Protein AF-A0A7J8BYP5-F1 (afdb_monomer)

Organism: Molossus molossus (NCBI:txid27622)

Sequence (132 aa):
MRIQDLKVSLKPLHSVNNPILRKRKLLGTKPKDGVYIHDRENGAEDSNVALEKLRDVIAQCILPQAGENEDEKLNEVMQEAWKYNRECKLLRDTLQSFSWNGRGFTDKVDRLKLAEIVKQVIEEQTMSHESQ

Mean predicted aligned error: 15.08 Å

pLDDT: mean 78.34, std 16.08, range [41.06, 95.0]

Nearest PDB structures (foldseek):
  4jeu-assembly1_B  TM=3.972E-01  e=2.583E+00  Rattus norvegicus

Solvent-accessible surface area (backbone atoms only — not comparable to full-atom values): 8136 Å² total; per-residue (Å²): 136,86,82,77,87,76,86,79,82,79,77,61,76,90,79,55,95,45,70,66,61,52,51,52,61,72,65,58,72,71,84,64,83,75,85,69,86,72,81,87,47,98,74,57,44,64,58,50,50,28,50,48,31,43,49,49,38,32,42,48,43,77,58,58,70,91,69,79,62,62,65,59,54,46,23,52,39,44,38,55,20,46,70,62,42,68,82,42,60,68,55,52,58,51,37,55,77,50,45,46,73,82,62,40,59,80,51,92,72,61,41,66,62,49,31,54,52,48,49,51,46,49,51,55,54,52,55,60,64,73,75,111

Secondary structure (DSSP, 8-state):
-PPP-----PPPGGG---HHHHHHHHTT----S--------TTTHHHHHHHHHHHHHHHHHHS--SSS-HHHHHHHHHHHHHHH-TT-HHHHHHHHHTTB-SSSBSS---HHHHHHHHHHHHHHHHHHHHT-

Radius of gyration: 25.12 Å; Cα contacts (8 Å, |Δi|>4): 79; chains: 1; bounding box: 41×66×64 Å

Structure (mmCIF, N/CA/C/O backbone):
data_AF-A0A7J8BYP5-F1
#
_entry.id   AF-A0A7J8BYP5-F1
#
loop_
_atom_site.group_PDB
_atom_site.id
_atom_site.type_symbol
_atom_site.label_atom_id
_atom_site.label_alt_id
_atom_site.label_comp_id
_atom_site.label_asym_id
_atom_site.label_entity_id
_atom_site.label_seq_id
_atom_site.pdbx_PDB_ins_code
_atom_site.Cartn_x
_atom_site.Cartn_y
_atom_site.Cartn_z
_atom_site.occupancy
_atom_site.B_iso_or_equiv
_atom_site.auth_seq_id
_atom_site.auth_comp_id
_atom_site.auth_asym_id
_atom_site.auth_atom_id
_atom_site.pdbx_PDB_model_num
ATOM 1 N N . MET A 1 1 ? 23.357 31.359 -48.994 1.00 47.69 1 MET A N 1
ATOM 2 C CA . MET A 1 1 ? 22.793 32.640 -48.512 1.00 47.69 1 MET A CA 1
ATOM 3 C C . MET A 1 1 ? 23.414 32.927 -47.147 1.00 47.69 1 MET A C 1
ATOM 5 O O . MET A 1 1 ? 23.279 32.088 -46.270 1.00 47.69 1 MET A O 1
ATOM 9 N N . ARG A 1 2 ? 24.202 34.002 -46.996 1.00 66.38 2 ARG A N 1
ATOM 10 C CA . ARG A 1 2 ? 24.908 34.339 -45.742 1.00 66.38 2 ARG A CA 1
ATOM 11 C C . ARG A 1 2 ? 24.008 35.278 -44.927 1.00 66.38 2 ARG A C 1
ATOM 13 O O . ARG A 1 2 ? 23.669 36.348 -45.423 1.00 66.38 2 ARG A O 1
ATOM 20 N N . ILE A 1 3 ? 23.572 34.850 -43.743 1.00 69.38 3 ILE A N 1
ATOM 21 C CA . ILE A 1 3 ? 22.713 35.642 -42.847 1.00 69.38 3 ILE A CA 1
ATOM 22 C C . ILE A 1 3 ? 23.587 36.738 -42.222 1.00 69.38 3 ILE A C 1
ATOM 24 O O . ILE A 1 3 ? 24.662 36.435 -41.715 1.00 69.38 3 ILE A O 1
ATOM 28 N N . GLN A 1 4 ? 23.174 38.005 -42.325 1.00 68.44 4 GLN A N 1
ATOM 29 C CA . GLN A 1 4 ? 23.874 39.118 -41.676 1.00 68.44 4 GLN A CA 1
ATOM 30 C C . GLN A 1 4 ? 23.557 39.115 -40.177 1.00 68.44 4 GLN A C 1
ATOM 32 O O . GLN A 1 4 ? 22.389 39.004 -39.802 1.00 68.44 4 GLN A O 1
ATOM 37 N N . ASP A 1 5 ? 24.582 39.266 -39.336 1.00 67.75 5 ASP A N 1
ATOM 38 C CA . ASP A 1 5 ? 24.432 39.412 -37.888 1.00 67.75 5 ASP A CA 1
ATOM 39 C C . ASP A 1 5 ? 23.656 40.692 -37.556 1.00 67.75 5 ASP A C 1
ATOM 41 O O . ASP A 1 5 ? 24.186 41.807 -37.554 1.00 67.75 5 ASP A O 1
ATOM 45 N N . LEU A 1 6 ? 22.363 40.530 -37.278 1.00 71.94 6 LEU A N 1
ATOM 46 C CA . LEU A 1 6 ? 21.517 41.607 -36.793 1.00 71.94 6 LEU A CA 1
ATOM 47 C C . LEU A 1 6 ? 21.956 41.950 -35.364 1.00 71.94 6 LEU A C 1
ATOM 49 O O . LEU A 1 6 ? 21.721 41.189 -34.426 1.00 71.94 6 LEU A O 1
ATOM 53 N N . LYS A 1 7 ? 22.599 43.107 -35.185 1.00 69.50 7 LYS A N 1
ATOM 54 C CA . LYS A 1 7 ? 23.038 43.587 -33.868 1.00 69.50 7 LYS A CA 1
ATOM 55 C C . LYS A 1 7 ? 21.829 44.030 -33.038 1.00 69.50 7 LYS A C 1
ATOM 57 O O . LYS A 1 7 ? 21.454 45.201 -33.028 1.00 69.50 7 LYS A O 1
ATOM 62 N N . VAL A 1 8 ? 21.209 43.084 -32.337 1.00 69.00 8 VAL A N 1
ATOM 63 C CA . VAL A 1 8 ? 20.106 43.351 -31.408 1.00 69.00 8 VAL A CA 1
ATOM 64 C C . VAL A 1 8 ? 20.681 43.870 -30.089 1.00 69.00 8 VAL A C 1
ATOM 66 O O . VAL A 1 8 ? 21.390 43.158 -29.384 1.00 69.00 8 VAL A O 1
ATOM 69 N N . SER A 1 9 ? 20.373 45.120 -29.739 1.00 69.38 9 SER A N 1
ATOM 70 C CA . SER A 1 9 ? 20.658 45.673 -28.411 1.00 69.38 9 SER A CA 1
ATOM 71 C C . SER A 1 9 ? 19.380 45.641 -27.577 1.00 69.38 9 SER A C 1
ATOM 73 O O . SER A 1 9 ? 18.429 46.377 -27.845 1.00 69.38 9 SER A O 1
ATOM 75 N N . LEU A 1 10 ? 19.331 44.742 -26.592 1.00 70.62 10 LEU A N 1
ATOM 76 C CA . LEU A 1 10 ? 18.203 44.632 -25.671 1.00 70.62 10 LEU A CA 1
ATOM 77 C C . LEU A 1 10 ? 18.332 45.673 -24.558 1.00 70.62 10 LEU A C 1
ATOM 79 O O . LEU A 1 10 ? 19.395 45.839 -23.960 1.00 70.62 10 LEU A O 1
ATOM 83 N N . LYS A 1 11 ? 17.229 46.365 -24.257 1.00 71.19 11 LYS A N 1
ATOM 84 C CA . LYS A 1 11 ? 17.186 47.318 -23.145 1.00 71.19 11 LYS A CA 1
ATOM 85 C C . LYS A 1 11 ? 17.269 46.575 -21.803 1.00 71.19 11 LYS A C 1
ATOM 87 O O . LYS A 1 11 ? 16.661 45.511 -21.665 1.00 71.19 11 LYS A O 1
ATOM 92 N N . PRO A 1 12 ? 17.947 47.139 -20.790 1.00 68.69 12 PRO A N 1
ATOM 93 C CA . PRO A 1 12 ? 18.006 46.544 -19.461 1.00 68.69 12 PRO A CA 1
ATOM 94 C C . PRO A 1 12 ? 16.614 46.391 -18.835 1.00 68.69 12 PRO A C 1
ATOM 96 O O . PRO A 1 12 ? 15.814 47.328 -18.857 1.00 68.69 12 PRO A O 1
ATOM 99 N N . LEU A 1 13 ? 16.358 45.247 -18.196 1.00 62.28 13 LEU A N 1
ATOM 100 C CA . LEU A 1 13 ? 15.081 44.884 -17.556 1.00 62.28 13 LEU A CA 1
ATOM 101 C C . LEU A 1 13 ? 14.493 45.966 -16.630 1.00 62.28 13 LEU A C 1
ATOM 103 O O . LEU A 1 13 ? 13.276 46.100 -16.545 1.00 62.28 13 LEU A O 1
ATOM 107 N N . HIS A 1 14 ? 15.337 46.760 -15.965 1.00 63.81 14 HIS A N 1
ATOM 108 C CA . HIS A 1 14 ? 14.908 47.811 -15.033 1.00 63.81 14 HIS A CA 1
ATOM 109 C C . HIS A 1 14 ? 14.298 49.047 -15.717 1.00 63.81 14 HIS A C 1
ATOM 111 O O . HIS A 1 14 ? 13.631 49.839 -15.060 1.00 63.81 14 HIS A O 1
ATOM 117 N N . SER A 1 15 ? 14.533 49.216 -17.021 1.00 62.81 15 SER A N 1
ATOM 118 C CA . SER A 1 15 ? 14.062 50.358 -17.819 1.00 62.81 15 SER A CA 1
ATOM 119 C C . SER A 1 15 ? 12.770 50.065 -18.595 1.00 62.81 15 SER A C 1
ATOM 121 O O . SER A 1 15 ? 12.215 50.948 -19.248 1.00 62.81 15 SER A O 1
ATOM 123 N N . VAL A 1 16 ? 12.268 48.828 -18.525 1.00 65.38 16 VAL A N 1
ATOM 124 C CA . VAL A 1 16 ? 11.099 48.374 -19.283 1.00 65.38 16 VAL A CA 1
ATOM 125 C C . VAL A 1 16 ? 9.856 48.437 -18.390 1.00 65.38 16 VAL A C 1
ATOM 127 O O . VAL A 1 16 ? 9.743 47.705 -17.408 1.00 65.38 16 VAL A O 1
ATOM 130 N N . ASN A 1 17 ? 8.893 49.300 -18.727 1.00 68.94 17 ASN A N 1
ATOM 131 C CA . ASN A 1 17 ? 7.626 49.434 -17.996 1.00 68.94 17 ASN A CA 1
ATOM 132 C C . ASN A 1 17 ? 6.643 48.316 -18.386 1.00 68.94 17 ASN A C 1
ATOM 134 O O . ASN A 1 17 ? 5.625 48.554 -19.033 1.00 68.94 17 ASN A O 1
ATOM 138 N N . ASN A 1 18 ? 6.979 47.074 -18.033 1.00 78.62 18 ASN A N 1
ATOM 139 C CA . ASN A 1 18 ? 6.122 45.922 -18.289 1.00 78.62 18 ASN A CA 1
ATOM 140 C C . ASN A 1 18 ? 5.198 45.663 -17.076 1.00 78.62 18 ASN A C 1
ATOM 142 O O . ASN A 1 18 ? 5.696 45.392 -15.976 1.00 78.62 18 ASN A O 1
ATOM 146 N N . PRO A 1 19 ? 3.862 45.698 -17.244 1.00 77.50 19 PRO A N 1
ATOM 147 C CA . PRO A 1 19 ? 2.916 45.487 -16.147 1.00 77.50 19 PRO A CA 1
ATOM 148 C C . PRO A 1 19 ? 3.040 44.101 -15.490 1.00 77.50 19 PRO A C 1
ATOM 150 O O . PRO A 1 19 ? 2.789 43.977 -14.290 1.00 77.50 19 PRO A O 1
ATOM 153 N N . ILE A 1 20 ? 3.494 43.077 -16.224 1.00 77.56 20 ILE A N 1
ATOM 154 C CA . ILE A 1 20 ? 3.738 41.724 -15.696 1.00 77.56 20 ILE A CA 1
ATOM 155 C C . ILE A 1 20 ? 4.922 41.736 -14.723 1.00 77.56 20 ILE A C 1
ATOM 157 O O . ILE A 1 20 ? 4.820 41.209 -13.614 1.00 77.56 20 ILE A O 1
ATOM 161 N N . LEU A 1 21 ? 6.033 42.377 -15.103 1.00 71.38 21 LEU A N 1
ATOM 162 C CA . LEU A 1 21 ? 7.219 42.489 -14.245 1.00 71.38 21 LEU A CA 1
ATOM 163 C C . LEU A 1 21 ? 6.918 43.308 -12.985 1.00 71.38 21 LEU A C 1
ATOM 165 O O . LEU A 1 21 ? 7.355 42.944 -11.893 1.00 71.38 21 LEU A O 1
ATOM 169 N N . ARG A 1 22 ? 6.107 44.367 -13.111 1.00 72.38 22 ARG A N 1
ATOM 170 C CA . ARG A 1 22 ? 5.639 45.159 -11.962 1.00 72.38 22 ARG A CA 1
ATOM 171 C C . ARG A 1 22 ? 4.798 44.325 -10.997 1.00 72.38 22 ARG A C 1
ATOM 173 O O . ARG A 1 22 ? 5.063 44.366 -9.798 1.00 72.38 22 ARG A O 1
ATOM 180 N N . LYS A 1 23 ? 3.840 43.537 -11.501 1.00 74.69 23 LYS A N 1
ATOM 181 C CA . LYS A 1 23 ? 3.043 42.630 -10.660 1.00 74.69 23 LYS A CA 1
ATOM 182 C C . LYS A 1 23 ? 3.913 41.577 -9.971 1.00 74.69 23 LYS A C 1
ATOM 184 O O . LYS A 1 23 ? 3.769 41.397 -8.770 1.00 74.69 23 LYS A O 1
ATOM 189 N N . ARG A 1 24 ? 4.862 40.943 -10.673 1.00 72.31 24 ARG A N 1
ATOM 190 C CA . ARG A 1 24 ? 5.781 39.959 -10.056 1.00 72.31 24 ARG A CA 1
ATOM 191 C C . ARG A 1 24 ? 6.668 40.573 -8.970 1.00 72.31 24 ARG A C 1
ATOM 193 O O . ARG A 1 24 ? 6.889 39.931 -7.952 1.00 72.31 24 ARG A O 1
ATOM 200 N N . LYS A 1 25 ? 7.133 41.816 -9.148 1.00 70.75 25 LYS A N 1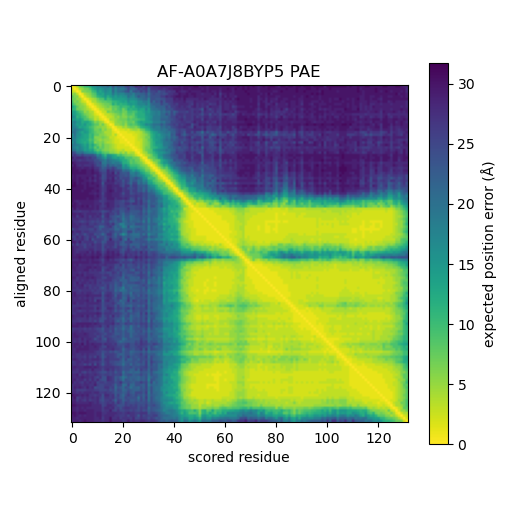
ATOM 201 C CA . LYS A 1 25 ? 7.912 42.529 -8.121 1.00 70.75 25 LYS A CA 1
ATOM 202 C C . LYS A 1 25 ? 7.068 42.870 -6.885 1.00 70.75 25 LYS A C 1
ATOM 204 O O . LYS A 1 25 ? 7.569 42.753 -5.774 1.00 70.75 25 LYS A O 1
ATOM 209 N N .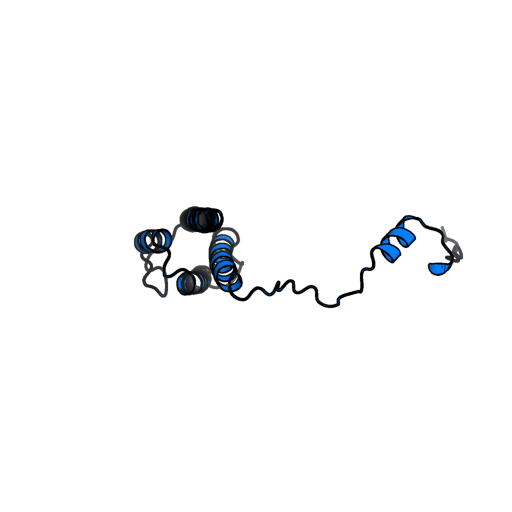 LEU A 1 26 ? 5.801 43.255 -7.073 1.00 66.12 26 LEU A N 1
ATOM 210 C CA . LEU A 1 26 ? 4.854 43.504 -5.975 1.00 66.12 26 LEU A CA 1
ATOM 211 C C . LEU A 1 26 ? 4.463 42.222 -5.233 1.00 66.12 26 LEU A C 1
ATOM 213 O O . LEU A 1 26 ? 4.318 42.247 -4.018 1.00 66.12 26 LEU A O 1
ATOM 217 N N . LEU A 1 27 ? 4.338 41.106 -5.954 1.00 69.00 27 LEU A N 1
ATOM 218 C CA . LEU A 1 27 ? 4.038 39.791 -5.379 1.00 69.00 27 LEU A CA 1
ATOM 219 C C . LEU A 1 27 ? 5.238 39.151 -4.663 1.00 69.00 27 LEU A C 1
ATOM 221 O O . LEU A 1 27 ? 5.106 38.047 -4.150 1.00 69.00 27 LEU A O 1
ATOM 225 N N . GLY A 1 28 ? 6.386 39.839 -4.605 1.00 54.97 28 GLY A N 1
ATOM 226 C CA . GLY A 1 28 ? 7.432 39.581 -3.621 1.00 54.97 28 GLY A CA 1
ATOM 227 C C . GLY A 1 28 ? 7.860 38.121 -3.511 1.00 54.97 28 GLY A C 1
ATOM 228 O O . GLY A 1 28 ? 7.935 37.598 -2.403 1.00 54.97 28 GLY A O 1
ATOM 229 N N . THR A 1 29 ? 8.168 37.445 -4.620 1.00 57.94 29 THR A N 1
ATOM 230 C CA . THR A 1 29 ? 8.818 36.135 -4.517 1.00 57.94 29 THR A CA 1
ATOM 231 C C . THR A 1 29 ? 10.265 36.370 -4.101 1.00 57.94 29 THR A C 1
ATOM 233 O O . THR A 1 29 ? 11.147 36.537 -4.948 1.00 57.94 29 THR A O 1
ATOM 236 N N . LYS A 1 30 ? 10.529 36.415 -2.789 1.00 56.28 30 LYS A N 1
ATOM 237 C CA . LYS A 1 30 ? 11.862 36.059 -2.297 1.00 56.28 30 LYS A CA 1
ATOM 238 C C . LYS A 1 30 ? 12.189 34.705 -2.939 1.00 56.28 30 LYS A C 1
ATOM 240 O O . LYS A 1 30 ? 11.361 33.801 -2.806 1.00 56.28 30 LYS A O 1
ATOM 245 N N . PRO A 1 31 ? 13.311 34.550 -3.658 1.00 51.12 31 PRO A N 1
ATOM 246 C CA . PRO A 1 31 ? 13.751 33.228 -4.059 1.00 51.12 31 PRO A CA 1
ATOM 247 C C . PRO A 1 31 ? 14.077 32.484 -2.763 1.00 51.12 31 PRO A C 1
ATOM 249 O O . PRO A 1 31 ? 15.113 32.706 -2.144 1.00 51.12 31 PRO A O 1
ATOM 252 N N . LYS A 1 32 ? 13.128 31.680 -2.281 1.00 48.94 32 LYS A N 1
ATOM 253 C CA . LYS A 1 32 ? 13.438 30.599 -1.359 1.00 48.94 32 LYS A CA 1
ATOM 254 C C . LYS A 1 32 ? 14.027 29.503 -2.236 1.00 48.94 32 LYS A C 1
ATOM 256 O O . LYS A 1 32 ? 13.294 28.711 -2.820 1.00 48.94 32 LYS A O 1
ATOM 261 N N . ASP A 1 33 ? 15.344 29.549 -2.401 1.00 47.75 33 ASP A N 1
ATOM 262 C CA . ASP A 1 33 ? 16.128 28.352 -2.684 1.00 47.75 33 ASP A CA 1
ATOM 263 C C . ASP A 1 33 ? 15.681 27.276 -1.683 1.00 47.75 33 ASP A C 1
ATOM 265 O O . ASP A 1 33 ? 15.702 27.507 -0.473 1.00 47.75 33 ASP A O 1
ATOM 269 N N . GLY A 1 34 ? 15.177 26.154 -2.196 1.00 49.97 34 GLY A N 1
ATOM 270 C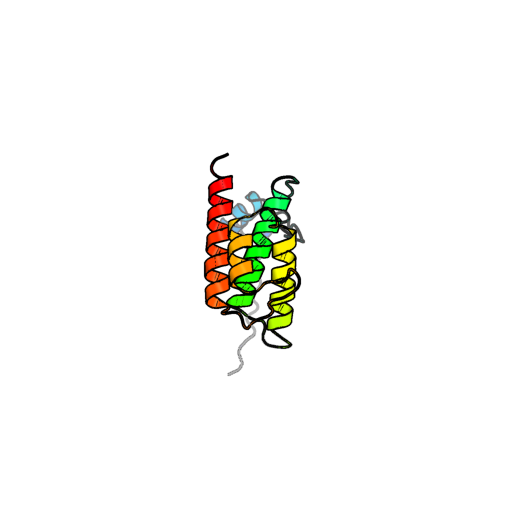 CA . GLY A 1 34 ? 14.628 25.065 -1.389 1.00 49.97 34 GLY A CA 1
ATOM 271 C C . GLY A 1 34 ? 13.149 25.230 -1.040 1.00 49.97 34 GLY A C 1
ATOM 272 O O . GLY A 1 34 ? 12.788 25.477 0.108 1.00 49.97 34 GLY A O 1
ATOM 273 N N . VAL A 1 35 ? 12.262 25.000 -2.009 1.00 46.19 35 VAL A N 1
ATOM 274 C CA . VAL A 1 35 ? 10.881 24.599 -1.701 1.00 46.19 35 VAL A CA 1
ATOM 275 C C . VAL A 1 35 ? 10.901 23.097 -1.402 1.00 46.19 35 VAL A C 1
ATOM 277 O O . VAL A 1 35 ? 10.492 22.274 -2.211 1.00 46.19 35 VAL A O 1
ATOM 280 N N . TYR A 1 36 ? 11.447 22.749 -0.237 1.00 48.00 36 TYR A N 1
ATOM 281 C CA . TYR A 1 36 ? 10.988 21.583 0.505 1.00 48.00 36 TYR A CA 1
ATOM 282 C C . TYR A 1 36 ? 9.741 22.084 1.235 1.00 48.00 36 TYR A C 1
ATOM 284 O O . TYR A 1 36 ? 9.852 22.874 2.175 1.00 48.00 36 TYR A O 1
ATOM 292 N N . ILE A 1 37 ? 8.547 21.737 0.752 1.00 49.91 37 ILE A N 1
ATOM 293 C CA . ILE A 1 37 ? 7.328 21.972 1.534 1.00 49.91 37 ILE A CA 1
ATOM 294 C C . ILE A 1 37 ? 7.286 20.864 2.586 1.00 49.91 37 ILE A C 1
ATOM 296 O O . ILE A 1 37 ? 6.624 19.854 2.400 1.00 49.91 37 ILE A O 1
ATOM 300 N N . HIS A 1 38 ? 8.056 21.030 3.659 1.00 49.19 38 HIS A N 1
ATOM 301 C CA . HIS A 1 38 ? 7.676 20.468 4.949 1.00 49.19 38 HIS A CA 1
ATOM 302 C C . HIS A 1 38 ? 6.905 21.575 5.658 1.00 49.19 38 HIS A C 1
ATOM 304 O O . HIS A 1 38 ? 7.501 22.488 6.237 1.00 49.19 38 HIS A O 1
ATOM 310 N N . ASP A 1 39 ? 5.581 21.549 5.516 1.00 41.06 39 ASP A N 1
ATOM 311 C CA . ASP A 1 39 ? 4.728 22.292 6.432 1.00 41.06 39 ASP A CA 1
ATOM 312 C C . ASP A 1 39 ? 4.820 21.610 7.798 1.00 41.06 39 ASP A C 1
ATOM 314 O O . ASP A 1 39 ? 4.698 20.393 7.918 1.00 41.06 39 ASP A O 1
ATOM 318 N N . ARG A 1 40 ? 5.151 22.417 8.802 1.00 57.09 40 ARG A N 1
ATOM 319 C CA . ARG A 1 40 ? 5.485 22.009 10.162 1.00 57.09 40 ARG A CA 1
ATOM 320 C C . ARG A 1 40 ? 4.225 22.128 11.007 1.00 57.09 40 ARG A C 1
ATOM 322 O O . ARG A 1 40 ? 3.885 23.240 11.409 1.00 57.09 40 ARG A O 1
ATOM 329 N N . GLU A 1 41 ? 3.581 21.008 11.321 1.00 45.72 41 GLU A N 1
ATOM 330 C CA . GLU A 1 41 ? 2.529 20.946 12.341 1.00 45.72 41 GLU A CA 1
ATOM 331 C C . GLU A 1 41 ? 2.550 19.581 13.058 1.00 45.72 41 GLU A C 1
ATOM 333 O O . GLU A 1 41 ? 1.896 18.619 12.666 1.00 45.72 41 GLU A O 1
ATOM 338 N N . ASN A 1 42 ? 3.329 19.518 14.140 1.00 45.06 42 ASN A N 1
ATOM 339 C CA . ASN A 1 42 ? 3.818 18.325 14.859 1.00 45.06 42 ASN A CA 1
ATOM 340 C C . ASN A 1 42 ? 2.746 17.510 15.629 1.00 45.06 42 ASN A C 1
ATOM 342 O O . ASN A 1 42 ? 3.044 16.873 16.635 1.00 45.06 42 ASN A O 1
ATOM 346 N N . GLY A 1 43 ? 1.489 17.567 15.184 1.00 44.72 43 GLY A N 1
ATOM 347 C CA . GLY A 1 43 ? 0.377 16.713 15.622 1.00 44.72 43 GLY A CA 1
ATOM 348 C C . GLY A 1 43 ? -0.481 16.206 14.453 1.00 44.72 43 GLY A C 1
ATOM 349 O O . GLY A 1 43 ? -1.017 15.106 14.521 1.00 44.72 43 GLY A O 1
ATOM 350 N N . ALA A 1 44 ? -0.543 16.962 13.350 1.00 53.91 44 ALA A N 1
ATOM 351 C CA . ALA A 1 44 ? -1.067 16.505 12.063 1.00 53.91 44 ALA A CA 1
ATOM 352 C C . ALA A 1 44 ? 0.009 15.796 11.215 1.00 53.91 44 ALA A C 1
ATOM 354 O O . ALA A 1 44 ? -0.338 15.033 10.316 1.00 53.91 44 ALA A O 1
ATOM 355 N N . GLU A 1 45 ? 1.299 16.020 11.506 1.00 57.12 45 GLU A N 1
ATOM 356 C CA . GLU A 1 45 ? 2.438 15.400 10.811 1.00 57.12 45 GLU A CA 1
ATOM 357 C C . GLU A 1 45 ? 2.382 13.866 10.858 1.00 57.12 45 GLU A C 1
ATOM 359 O O . GLU A 1 45 ? 2.556 13.241 9.819 1.00 57.12 45 GLU A O 1
ATOM 364 N N . ASP A 1 46 ? 2.041 13.240 11.989 1.00 61.25 46 ASP A N 1
ATOM 365 C CA . ASP A 1 46 ? 1.999 11.770 12.082 1.00 61.25 46 ASP A CA 1
ATOM 366 C C . ASP A 1 46 ? 0.854 11.151 11.263 1.00 61.25 46 ASP A C 1
ATOM 368 O O . ASP A 1 46 ? 1.042 10.125 10.609 1.00 61.25 46 ASP A O 1
ATOM 372 N N . SER A 1 47 ? -0.318 11.797 11.247 1.00 71.06 47 SER A N 1
ATOM 373 C CA . SER A 1 47 ? -1.461 11.398 10.410 1.00 71.06 47 SER A CA 1
ATOM 374 C C . SER A 1 47 ? -1.151 11.609 8.925 1.00 71.06 47 SER A C 1
ATOM 376 O O . SER A 1 47 ? -1.411 10.746 8.085 1.00 71.06 47 SER A O 1
ATOM 378 N N . ASN A 1 48 ? -0.504 12.729 8.594 1.00 80.50 48 ASN A N 1
ATOM 379 C CA . ASN A 1 48 ? -0.064 13.027 7.237 1.00 80.50 48 ASN A CA 1
ATOM 380 C C . ASN A 1 48 ? 0.965 12.000 6.741 1.00 80.50 48 ASN A C 1
ATOM 382 O O . ASN A 1 48 ? 0.801 11.461 5.649 1.00 80.50 48 ASN A O 1
ATOM 386 N N . VAL A 1 49 ? 1.945 11.651 7.580 1.00 88.88 49 VAL A N 1
ATOM 387 C CA . VAL A 1 49 ? 2.942 10.610 7.300 1.00 88.88 49 VAL A CA 1
ATOM 388 C C . VAL A 1 49 ? 2.270 9.242 7.173 1.00 88.88 49 VAL A C 1
ATOM 390 O O . VAL A 1 49 ? 2.572 8.505 6.238 1.00 88.88 49 VAL A O 1
ATOM 393 N N . ALA A 1 50 ? 1.317 8.894 8.043 1.00 89.88 50 ALA A N 1
ATOM 394 C CA . ALA A 1 50 ? 0.581 7.632 7.950 1.00 89.88 50 ALA A CA 1
ATOM 395 C C . ALA A 1 50 ? -0.171 7.492 6.614 1.00 89.88 50 ALA A C 1
ATOM 397 O O . ALA A 1 50 ? -0.104 6.432 5.980 1.00 89.88 50 ALA A O 1
ATOM 398 N N . LEU A 1 51 ? -0.828 8.565 6.163 1.00 91.44 51 LEU A N 1
ATOM 399 C CA . LEU A 1 51 ? -1.501 8.627 4.865 1.00 91.44 51 LEU A CA 1
ATOM 400 C C . LEU A 1 51 ? -0.510 8.609 3.697 1.00 91.44 51 LEU A C 1
ATOM 402 O O . LEU A 1 51 ? -0.765 7.934 2.700 1.00 91.44 51 LEU A O 1
ATOM 406 N N . GLU A 1 52 ? 0.614 9.319 3.805 1.00 92.12 52 GLU A N 1
ATOM 407 C CA . GLU A 1 52 ? 1.682 9.313 2.800 1.00 92.12 52 GLU A CA 1
ATOM 408 C C . GLU A 1 52 ? 2.205 7.89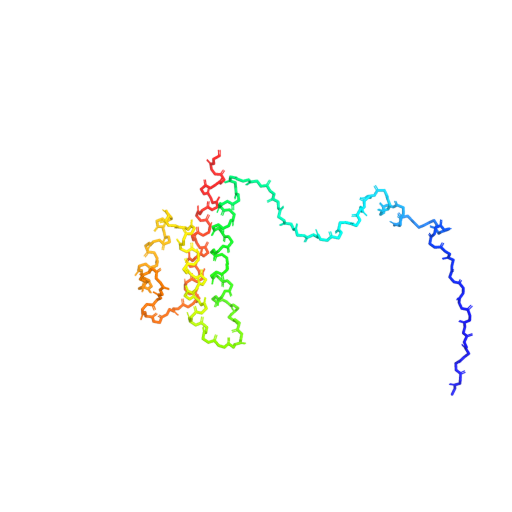4 2.574 1.00 92.12 52 GLU A C 1
ATOM 410 O O . GLU A 1 52 ? 2.232 7.425 1.438 1.00 92.12 52 GLU A O 1
ATOM 415 N N . LYS A 1 53 ? 2.480 7.144 3.646 1.00 94.25 53 LYS A N 1
ATOM 416 C CA . LYS A 1 53 ? 2.952 5.760 3.517 1.00 94.25 53 LYS A CA 1
ATOM 417 C C . LYS A 1 53 ? 1.924 4.833 2.871 1.00 94.25 53 LYS A C 1
ATOM 419 O O . LYS A 1 53 ? 2.303 3.941 2.117 1.00 94.25 53 LYS A O 1
ATOM 424 N N . LEU A 1 54 ? 0.625 5.040 3.098 1.00 94.38 54 LEU A N 1
ATOM 425 C CA . LEU A 1 54 ? -0.414 4.294 2.373 1.00 94.38 54 LEU A CA 1
ATOM 426 C C . LEU A 1 54 ? -0.468 4.680 0.887 1.00 94.38 54 LEU A C 1
ATOM 428 O O . LEU A 1 54 ? -0.671 3.815 0.033 1.00 94.38 54 LEU A O 1
ATOM 432 N N . ARG A 1 55 ? -0.245 5.957 0.555 1.00 95.00 55 ARG A N 1
ATOM 433 C CA . ARG A 1 55 ? -0.147 6.416 -0.840 1.00 95.00 55 ARG A CA 1
ATOM 434 C C . ARG A 1 55 ? 1.064 5.810 -1.544 1.00 95.00 55 ARG A C 1
ATOM 436 O O . ARG A 1 55 ? 0.931 5.423 -2.704 1.00 95.00 55 ARG A O 1
ATOM 443 N N . ASP A 1 56 ? 2.187 5.650 -0.848 1.00 94.12 56 ASP A N 1
ATOM 444 C CA . ASP A 1 56 ? 3.375 4.980 -1.385 1.00 94.12 56 ASP A CA 1
ATOM 445 C C . ASP A 1 56 ? 3.083 3.516 -1.753 1.00 94.12 56 ASP A C 1
ATOM 447 O O . ASP A 1 56 ? 3.509 3.049 -2.811 1.00 94.12 56 ASP A O 1
ATOM 451 N N . VAL A 1 57 ? 2.297 2.794 -0.938 1.00 94.25 57 VAL A N 1
ATOM 452 C CA . VAL A 1 57 ? 1.863 1.419 -1.263 1.00 94.25 57 VAL A CA 1
ATOM 453 C C . VAL A 1 57 ? 1.055 1.399 -2.562 1.00 94.25 57 VAL A C 1
ATOM 455 O O . VAL A 1 57 ? 1.311 0.569 -3.437 1.00 94.25 57 VAL A O 1
ATOM 458 N N . ILE A 1 58 ? 0.105 2.327 -2.721 1.00 94.88 58 ILE A N 1
ATOM 459 C CA . ILE A 1 58 ? -0.697 2.454 -3.949 1.00 94.88 58 ILE A CA 1
ATOM 460 C C . ILE A 1 58 ? 0.207 2.761 -5.148 1.00 94.88 58 ILE A C 1
ATOM 462 O O . ILE A 1 58 ? 0.065 2.134 -6.201 1.00 94.88 58 ILE A O 1
ATOM 466 N N . ALA A 1 59 ? 1.151 3.691 -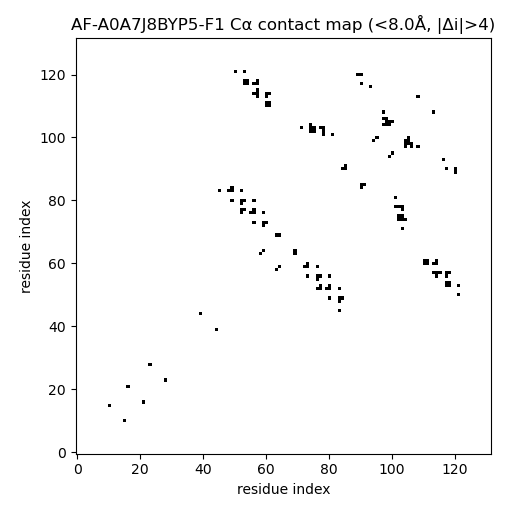4.991 1.00 94.56 59 ALA A N 1
ATOM 467 C CA . ALA A 1 59 ? 2.101 4.044 -6.038 1.00 94.56 59 ALA A CA 1
ATOM 468 C C . ALA A 1 59 ? 2.927 2.826 -6.472 1.00 94.56 59 ALA A C 1
ATOM 470 O O . ALA A 1 59 ? 3.012 2.561 -7.667 1.00 94.56 59 ALA A O 1
ATOM 471 N N . GLN A 1 60 ? 3.436 2.027 -5.529 1.00 92.62 60 GLN A N 1
ATOM 472 C CA . GLN A 1 60 ? 4.189 0.807 -5.838 1.00 92.62 60 GLN A CA 1
ATOM 473 C C . GLN A 1 60 ? 3.329 -0.267 -6.527 1.00 92.62 60 GLN A C 1
ATOM 475 O O . GLN A 1 60 ? 3.837 -1.051 -7.330 1.00 92.62 60 GLN A O 1
ATOM 480 N N . CYS A 1 61 ? 2.025 -0.307 -6.244 1.00 92.50 61 CYS A N 1
ATOM 481 C CA . CYS A 1 61 ? 1.104 -1.246 -6.881 1.00 92.50 61 CYS A CA 1
ATOM 482 C C . CYS A 1 61 ? 0.775 -0.877 -8.337 1.00 92.50 61 CYS A C 1
ATOM 484 O O . CYS A 1 61 ? 0.638 -1.774 -9.170 1.00 92.50 61 CYS A O 1
ATOM 486 N N . ILE A 1 62 ? 0.623 0.418 -8.639 1.00 92.50 62 ILE A N 1
ATOM 487 C CA . ILE A 1 62 ? 0.171 0.913 -9.955 1.00 92.50 62 ILE A CA 1
ATOM 488 C C . ILE A 1 62 ? 1.353 1.286 -10.861 1.00 92.50 62 ILE A C 1
ATOM 490 O O . ILE A 1 62 ? 1.291 1.104 -12.076 1.00 92.50 62 ILE A O 1
ATOM 494 N N . LEU A 1 63 ? 2.425 1.813 -10.273 1.00 89.25 63 LEU A N 1
ATOM 495 C CA . LEU A 1 63 ? 3.631 2.293 -10.945 1.00 89.25 63 LEU A CA 1
ATOM 496 C C . LEU A 1 63 ? 4.869 1.588 -10.360 1.00 89.25 63 LEU A C 1
ATOM 498 O O . LEU A 1 63 ? 5.710 2.246 -9.740 1.00 89.25 63 LEU A O 1
ATOM 502 N N . PRO A 1 64 ? 5.001 0.256 -10.524 1.00 83.81 64 PRO A N 1
ATOM 503 C CA . PRO A 1 64 ? 6.176 -0.454 -10.039 1.00 83.81 64 PRO A CA 1
ATOM 504 C C . PRO A 1 64 ? 7.431 0.085 -10.736 1.00 83.81 64 PRO A C 1
ATOM 506 O O . PRO A 1 64 ? 7.458 0.267 -11.957 1.00 83.81 64 PRO A O 1
ATOM 509 N N . GLN A 1 65 ? 8.475 0.368 -9.956 1.00 76.06 65 GLN A N 1
ATOM 510 C CA . GLN A 1 65 ? 9.760 0.775 -10.519 1.00 76.06 65 GLN A CA 1
ATOM 511 C C . GLN A 1 65 ? 10.351 -0.385 -11.327 1.00 76.06 65 GLN A C 1
ATOM 513 O O . GLN A 1 65 ? 10.438 -1.511 -10.845 1.00 76.06 65 GLN A O 1
ATOM 518 N N . ALA A 1 66 ? 10.732 -0.109 -12.575 1.00 67.75 66 ALA A N 1
ATOM 519 C CA . ALA A 1 66 ? 11.301 -1.111 -13.463 1.00 67.75 66 ALA A CA 1
ATOM 520 C C . ALA A 1 66 ? 12.738 -1.446 -13.028 1.00 67.75 66 ALA A C 1
ATOM 522 O O . ALA A 1 66 ? 13.653 -0.650 -13.240 1.00 67.75 66 ALA A O 1
ATOM 523 N N . GLY A 1 67 ? 12.926 -2.632 -12.448 1.00 71.25 67 GLY A N 1
ATOM 524 C CA . GLY A 1 67 ? 14.228 -3.145 -12.010 1.00 71.25 67 GLY A CA 1
ATOM 525 C C . GLY A 1 67 ? 14.232 -3.585 -10.542 1.00 71.25 67 GLY A C 1
ATOM 526 O O . GLY A 1 67 ? 13.697 -2.882 -9.701 1.00 71.25 67 GLY A O 1
ATOM 527 N N . GLU A 1 68 ? 14.845 -4.754 -10.306 1.00 60.81 68 GLU A N 1
ATOM 528 C CA . GLU A 1 68 ? 15.010 -5.526 -9.053 1.00 60.81 68 GLU A CA 1
ATOM 529 C C . GLU A 1 68 ? 13.767 -5.724 -8.151 1.00 60.81 68 GLU A C 1
ATOM 531 O O . GLU A 1 68 ? 13.150 -4.786 -7.664 1.00 60.81 68 GLU A O 1
ATOM 536 N N . ASN A 1 69 ? 13.435 -7.008 -7.927 1.00 81.75 69 ASN A N 1
ATOM 537 C CA . ASN A 1 69 ? 12.463 -7.568 -6.972 1.00 81.75 69 ASN A CA 1
ATOM 538 C C . ASN A 1 69 ? 11.329 -6.628 -6.515 1.00 81.75 69 ASN A C 1
ATOM 540 O O . ASN A 1 69 ? 11.249 -6.194 -5.364 1.00 81.75 69 ASN A O 1
ATOM 544 N N . GLU A 1 70 ? 10.373 -6.399 -7.417 1.00 85.06 70 GLU A N 1
ATOM 545 C CA . GLU A 1 70 ? 9.167 -5.598 -7.172 1.00 85.06 70 GLU A CA 1
ATOM 546 C C . GLU A 1 70 ? 8.395 -6.027 -5.910 1.00 85.06 70 GLU A C 1
A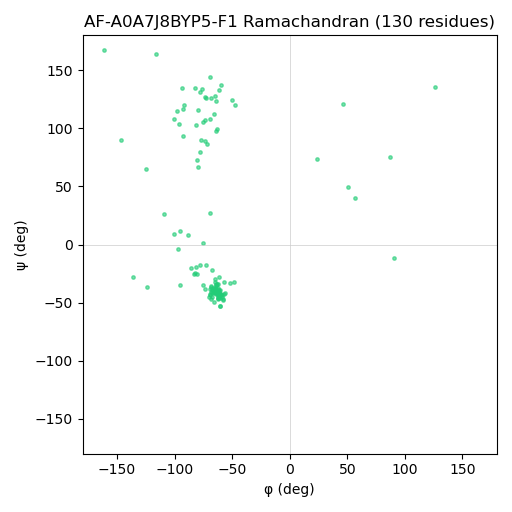TOM 548 O O . GLU A 1 70 ? 7.806 -5.186 -5.229 1.00 85.06 70 GLU A O 1
ATOM 553 N N . ASP A 1 71 ? 8.418 -7.324 -5.588 1.00 87.00 71 ASP A N 1
ATOM 554 C CA . ASP A 1 71 ? 7.750 -7.883 -4.413 1.00 87.00 71 ASP A CA 1
ATOM 555 C C . ASP A 1 71 ? 8.502 -7.564 -3.108 1.00 87.00 71 ASP A C 1
ATOM 557 O O . ASP A 1 71 ? 7.863 -7.297 -2.091 1.00 87.00 71 ASP A O 1
ATOM 561 N N . GLU A 1 72 ? 9.842 -7.509 -3.110 1.00 89.25 72 GLU A N 1
ATOM 562 C CA . GLU A 1 72 ? 10.602 -7.025 -1.942 1.00 89.25 72 GLU A CA 1
ATOM 563 C C . GLU A 1 72 ? 10.329 -5.547 -1.700 1.00 89.25 72 GLU A C 1
ATOM 565 O O . GLU A 1 72 ? 10.091 -5.150 -0.557 1.00 89.25 72 GLU A O 1
ATOM 570 N N . LYS A 1 73 ? 10.278 -4.746 -2.771 1.00 90.25 73 LYS A N 1
ATOM 571 C CA . LYS A 1 73 ? 9.952 -3.325 -2.650 1.00 90.25 73 LYS A CA 1
ATOM 572 C C . LYS A 1 73 ? 8.530 -3.114 -2.137 1.00 90.25 73 LYS A C 1
ATOM 574 O O . LYS A 1 73 ? 8.315 -2.281 -1.260 1.00 90.25 73 LYS A O 1
ATOM 579 N N . LEU A 1 74 ? 7.565 -3.892 -2.629 1.00 91.62 74 LEU A N 1
ATOM 580 C CA . LEU A 1 74 ? 6.195 -3.856 -2.123 1.00 91.62 74 LEU A CA 1
ATOM 581 C C . LEU A 1 74 ? 6.138 -4.226 -0.635 1.00 91.62 74 LEU A C 1
ATOM 583 O O . LEU A 1 74 ? 5.468 -3.538 0.132 1.00 91.62 74 LEU A O 1
ATOM 587 N N . ASN A 1 75 ? 6.868 -5.261 -0.214 1.00 93.00 75 ASN A N 1
ATOM 588 C CA . ASN A 1 75 ? 6.950 -5.654 1.193 1.00 93.00 75 ASN A CA 1
ATOM 589 C C . ASN A 1 75 ? 7.557 -4.548 2.071 1.00 93.00 75 ASN A C 1
ATOM 591 O O . ASN A 1 75 ? 7.038 -4.284 3.154 1.00 93.00 75 ASN A O 1
ATOM 595 N N . GLU A 1 76 ? 8.616 -3.878 1.612 1.00 93.00 76 GLU A N 1
ATOM 596 C CA . GLU A 1 76 ? 9.253 -2.764 2.327 1.00 93.00 76 GLU A CA 1
ATOM 597 C C . GLU A 1 76 ? 8.273 -1.601 2.535 1.00 93.00 76 GLU A C 1
ATOM 599 O O . GLU A 1 76 ? 8.028 -1.183 3.670 1.00 93.00 76 GLU A O 1
ATOM 604 N N . VAL A 1 77 ? 7.649 -1.137 1.450 1.00 93.62 77 VAL A N 1
ATOM 605 C CA . VAL A 1 77 ? 6.705 -0.010 1.485 1.00 93.62 77 VAL A CA 1
ATOM 606 C C . VAL A 1 77 ? 5.475 -0.359 2.331 1.00 93.62 77 VAL A C 1
ATOM 608 O O . VAL A 1 77 ? 5.029 0.443 3.155 1.00 93.62 77 VAL A O 1
ATOM 611 N N . MET A 1 78 ? 4.967 -1.589 2.210 1.00 94.19 78 MET A N 1
ATOM 612 C CA . MET A 1 78 ? 3.849 -2.079 3.016 1.00 94.19 78 MET A CA 1
ATOM 613 C C . MET A 1 78 ? 4.206 -2.174 4.502 1.00 94.19 78 MET A C 1
ATOM 615 O O . MET A 1 78 ? 3.398 -1.821 5.365 1.00 94.19 78 MET A O 1
ATOM 619 N N . GLN A 1 79 ? 5.421 -2.618 4.825 1.00 93.50 79 GLN A N 1
ATOM 620 C CA . GLN A 1 79 ? 5.894 -2.674 6.202 1.00 93.50 79 GLN A CA 1
ATOM 621 C C . GLN A 1 79 ? 5.998 -1.277 6.814 1.00 93.50 79 GLN A C 1
ATOM 623 O O . GLN A 1 79 ? 5.683 -1.101 7.995 1.00 93.50 79 GLN A O 1
ATOM 628 N N . GLU A 1 80 ? 6.432 -0.289 6.038 1.00 92.94 80 GLU A N 1
ATOM 629 C CA . GLU A 1 80 ? 6.502 1.094 6.492 1.00 92.94 80 GLU A CA 1
ATOM 630 C C . GLU A 1 80 ? 5.104 1.655 6.752 1.00 92.94 80 GLU A C 1
ATOM 632 O O . GLU A 1 80 ? 4.834 2.102 7.867 1.00 92.94 80 GLU A O 1
ATOM 637 N N . ALA A 1 81 ? 4.174 1.496 5.808 1.00 93.44 81 ALA A N 1
ATOM 638 C CA . ALA A 1 81 ? 2.775 1.880 5.994 1.00 93.44 81 ALA A CA 1
ATOM 639 C C . ALA A 1 81 ? 2.139 1.209 7.220 1.00 93.44 81 ALA A C 1
ATOM 641 O O . ALA A 1 81 ? 1.457 1.866 8.011 1.00 93.44 81 ALA A O 1
ATOM 642 N N . TRP A 1 82 ? 2.419 -0.076 7.439 1.00 92.06 82 TRP A N 1
ATOM 643 C CA . TRP A 1 82 ? 1.920 -0.821 8.591 1.00 92.06 82 TRP A CA 1
ATOM 644 C C . TRP A 1 82 ? 2.416 -0.280 9.938 1.00 92.06 82 TRP A C 1
ATOM 646 O O . TRP A 1 82 ? 1.677 -0.335 10.920 1.00 92.06 82 TRP A O 1
ATOM 656 N N . LYS A 1 83 ? 3.647 0.247 10.018 1.00 90.94 83 LYS A N 1
ATOM 657 C CA . LYS A 1 83 ? 4.190 0.814 11.269 1.00 90.94 83 LYS A CA 1
ATOM 658 C C . LYS A 1 83 ? 3.395 2.031 11.736 1.00 90.94 83 LYS A C 1
ATOM 660 O O . LYS A 1 83 ? 3.127 2.127 12.930 1.00 90.94 83 LYS A O 1
ATOM 665 N N . TYR A 1 84 ? 3.009 2.902 10.807 1.00 88.69 84 TYR A N 1
ATOM 666 C CA . TYR A 1 84 ? 2.265 4.127 11.109 1.00 88.69 84 TYR A CA 1
ATOM 667 C C . TYR A 1 84 ? 0.755 3.890 11.250 1.00 88.69 84 TYR A C 1
ATOM 669 O O . TYR A 1 84 ? 0.089 4.611 11.980 1.00 88.69 84 TYR A O 1
ATOM 677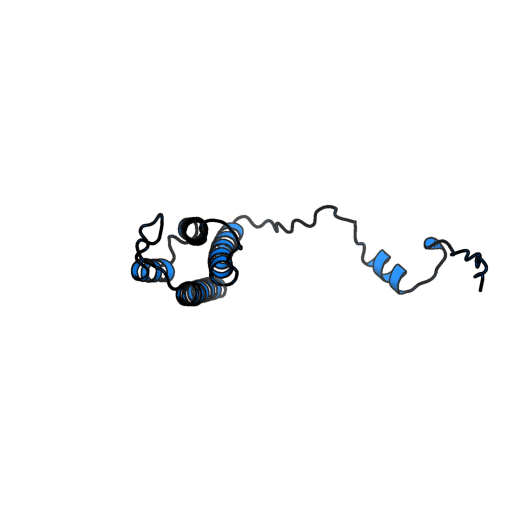 N N . ASN A 1 85 ? 0.212 2.842 10.622 1.00 88.50 85 ASN A N 1
ATOM 678 C CA . ASN A 1 85 ? -1.232 2.583 10.571 1.00 88.50 85 ASN A CA 1
ATOM 679 C C . ASN A 1 85 ? -1.680 1.376 11.425 1.00 88.50 85 ASN A C 1
ATOM 681 O O . ASN A 1 85 ? -2.697 0.748 11.127 1.00 88.50 85 ASN A O 1
ATOM 685 N N . ARG A 1 86 ? -0.946 1.023 12.493 1.00 85.12 86 ARG A N 1
ATOM 686 C CA . ARG A 1 86 ? -1.235 -0.172 13.324 1.00 85.12 86 ARG A CA 1
ATOM 687 C C . ARG A 1 86 ? -2.638 -0.188 13.926 1.00 85.12 86 ARG A C 1
ATOM 689 O O . ARG A 1 86 ? -3.220 -1.254 14.140 1.00 85.12 86 ARG A O 1
ATOM 696 N N . GLU A 1 87 ? -3.164 0.988 14.230 1.00 85.69 87 GLU A N 1
ATOM 697 C CA . GLU A 1 87 ? -4.449 1.130 14.905 1.00 85.69 87 GLU A CA 1
ATOM 698 C C . GLU A 1 87 ? -5.630 1.010 13.934 1.00 85.69 87 GLU A C 1
ATOM 700 O O . GLU A 1 87 ? -6.715 0.612 14.358 1.00 85.69 87 GLU A O 1
ATOM 705 N N . CYS A 1 88 ? -5.408 1.198 12.627 1.00 87.56 88 CYS A N 1
ATOM 706 C CA . CYS A 1 88 ? -6.446 1.083 11.608 1.00 87.56 88 CYS A CA 1
ATOM 707 C C . CYS A 1 88 ? -6.967 -0.361 11.508 1.00 87.56 88 CYS A C 1
ATOM 709 O O . CYS A 1 88 ? -6.258 -1.283 11.092 1.00 87.56 88 CYS A O 1
ATOM 711 N N . LYS A 1 89 ? -8.229 -0.565 11.905 1.00 89.88 89 LYS A N 1
ATOM 712 C CA . LYS A 1 89 ? -8.874 -1.884 11.901 1.00 89.88 89 LYS A CA 1
ATOM 713 C C . LYS A 1 89 ? -9.089 -2.409 10.480 1.00 89.88 89 LYS A C 1
ATOM 715 O O . LYS A 1 89 ? -8.742 -3.555 10.217 1.00 89.88 89 LYS A O 1
ATOM 720 N N . LEU A 1 90 ? -9.578 -1.566 9.568 1.00 89.94 90 LEU A N 1
ATOM 721 C CA . LEU A 1 90 ? -9.799 -1.949 8.173 1.00 89.94 90 LEU A CA 1
ATOM 722 C C . LEU A 1 90 ? -8.494 -2.406 7.506 1.00 89.94 90 LEU A C 1
ATOM 724 O O . LEU A 1 90 ? -8.466 -3.441 6.841 1.00 89.94 90 LEU A O 1
ATOM 728 N N . LEU A 1 91 ? -7.385 -1.697 7.750 1.00 91.19 91 LEU A N 1
ATOM 729 C CA . LEU A 1 91 ? -6.067 -2.107 7.259 1.00 91.19 91 LEU A CA 1
ATOM 730 C C . LEU A 1 91 ? -5.630 -3.463 7.837 1.00 91.19 91 LEU A C 1
ATOM 732 O O . LEU A 1 91 ? -5.062 -4.291 7.131 1.00 91.19 91 LEU A O 1
ATOM 736 N N . ARG A 1 92 ? -5.909 -3.714 9.119 1.00 91.50 92 ARG A N 1
ATOM 737 C CA . ARG A 1 92 ? -5.616 -4.993 9.784 1.00 91.50 92 ARG A CA 1
ATOM 738 C C . ARG A 1 92 ? -6.351 -6.161 9.133 1.00 91.50 92 ARG A C 1
ATOM 740 O O . ARG A 1 92 ? -5.719 -7.146 8.751 1.00 91.50 92 ARG A O 1
ATOM 747 N N . ASP A 1 93 ? -7.664 -6.020 9.000 1.00 91.19 93 ASP A N 1
ATOM 748 C CA . ASP A 1 93 ? -8.549 -7.065 8.485 1.00 91.19 93 ASP A CA 1
ATOM 749 C C . ASP A 1 93 ? -8.208 -7.381 7.020 1.00 91.19 93 ASP A C 1
ATOM 751 O O . ASP A 1 93 ? -8.153 -8.539 6.596 1.00 91.19 93 ASP A O 1
ATOM 755 N N . THR A 1 94 ? -7.892 -6.344 6.247 1.00 88.81 94 THR A N 1
ATOM 756 C CA . THR A 1 94 ? -7.520 -6.490 4.840 1.00 88.81 94 THR A CA 1
ATOM 757 C C . THR A 1 94 ? -6.154 -7.139 4.671 1.00 88.81 94 THR A C 1
ATOM 759 O O . THR A 1 94 ? -6.036 -8.095 3.908 1.00 88.81 94 THR A O 1
ATOM 762 N N . LEU A 1 95 ? -5.133 -6.727 5.421 1.00 91.19 95 LEU A N 1
ATOM 763 C CA . LEU A 1 95 ? -3.813 -7.359 5.356 1.00 91.19 95 LEU A CA 1
ATOM 764 C C . LEU A 1 95 ? -3.837 -8.828 5.781 1.00 91.19 95 LEU A C 1
ATOM 766 O O . LEU A 1 95 ? -3.132 -9.644 5.187 1.00 91.19 95 LEU A O 1
ATOM 770 N N . GLN A 1 96 ? -4.697 -9.192 6.734 1.00 90.06 96 GLN A N 1
ATOM 771 C CA . GLN A 1 96 ? -4.927 -10.595 7.074 1.00 90.06 96 GLN A CA 1
ATOM 772 C C . GLN A 1 96 ? -5.470 -11.390 5.875 1.00 90.06 96 GLN A C 1
ATOM 774 O O . GLN A 1 96 ? -5.036 -12.517 5.648 1.00 90.06 96 GLN A O 1
ATOM 779 N N . SER A 1 97 ? -6.366 -10.800 5.074 1.00 91.00 97 SER A N 1
ATOM 780 C CA . SER A 1 97 ? -6.900 -11.435 3.858 1.00 91.00 97 SER A CA 1
ATOM 781 C C . SER A 1 97 ? -5.865 -11.620 2.739 1.00 91.00 97 SER A C 1
ATOM 783 O O . SER A 1 97 ? -6.035 -12.495 1.893 1.00 91.00 97 SER A O 1
ATOM 785 N N . PHE A 1 98 ? -4.783 -10.835 2.755 1.00 90.81 98 PHE A N 1
ATOM 786 C CA . PHE A 1 98 ? -3.650 -10.950 1.829 1.00 90.81 98 PHE A CA 1
ATOM 787 C C . PHE A 1 98 ? -2.494 -11.795 2.386 1.00 90.81 98 PHE A C 1
ATOM 789 O O . PHE A 1 98 ? -1.399 -11.782 1.826 1.00 90.81 98 PHE A O 1
ATOM 796 N N . SER A 1 99 ? -2.705 -12.511 3.493 1.00 92.69 99 SER A N 1
ATOM 797 C CA . SER A 1 99 ? -1.668 -13.303 4.164 1.00 92.69 99 SER A CA 1
ATOM 798 C C . SER A 1 99 ? -0.430 -12.477 4.568 1.00 92.69 99 SER A C 1
ATOM 800 O O . SER A 1 99 ? 0.718 -12.912 4.444 1.00 92.69 99 SER A O 1
ATOM 802 N N . TRP A 1 100 ? -0.642 -11.252 5.053 1.00 93.12 100 TRP A N 1
ATOM 803 C CA . TRP A 1 100 ? 0.431 -10.420 5.595 1.00 93.12 100 TRP A CA 1
ATOM 804 C C . TRP A 1 100 ? 0.893 -10.935 6.963 1.00 93.12 100 TRP A C 1
ATOM 806 O O . TRP A 1 100 ? 0.098 -11.053 7.897 1.00 93.12 100 TRP A O 1
ATOM 816 N N . ASN A 1 101 ? 2.196 -11.181 7.121 1.00 90.19 101 ASN A N 1
ATOM 817 C CA . ASN A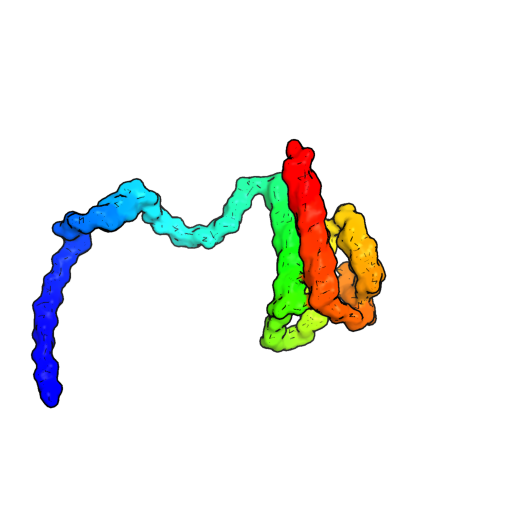 1 101 ? 2.774 -11.688 8.374 1.00 90.19 101 ASN A CA 1
ATOM 818 C C . ASN A 1 101 ? 3.446 -10.604 9.248 1.00 90.19 101 ASN A C 1
ATOM 820 O O . ASN A 1 101 ? 4.136 -10.925 10.216 1.00 90.19 101 ASN A O 1
ATOM 824 N N . GLY A 1 102 ? 3.296 -9.320 8.900 1.00 86.19 102 GLY A N 1
ATOM 825 C CA . GLY A 1 102 ? 3.956 -8.196 9.585 1.00 86.19 102 GLY A CA 1
ATOM 826 C C . GLY A 1 102 ? 5.322 -7.796 9.010 1.00 86.19 102 GLY A C 1
ATOM 827 O O . GLY A 1 102 ? 5.849 -6.736 9.365 1.00 86.19 102 GLY A O 1
ATOM 828 N N . ARG A 1 103 ? 5.897 -8.618 8.127 1.00 89.12 103 ARG A N 1
ATOM 829 C CA . ARG A 1 103 ? 7.163 -8.351 7.424 1.00 89.12 103 ARG A CA 1
ATOM 830 C C . ARG A 1 103 ? 7.012 -8.415 5.904 1.00 89.12 103 ARG A C 1
ATOM 832 O O . ARG A 1 103 ? 7.669 -7.647 5.216 1.00 89.12 103 ARG A O 1
ATOM 839 N N . GLY A 1 104 ? 6.192 -9.330 5.406 1.00 92.19 104 GLY A N 1
ATOM 840 C CA . GLY A 1 104 ? 5.962 -9.545 3.987 1.00 92.19 104 GLY A CA 1
ATOM 841 C C . GLY A 1 104 ? 4.670 -10.317 3.744 1.00 92.19 104 GLY A C 1
ATOM 842 O O . GLY A 1 104 ? 4.084 -10.892 4.670 1.00 92.19 104 GLY A O 1
ATOM 843 N N . PHE A 1 105 ? 4.239 -10.344 2.492 1.00 92.69 105 PHE A N 1
ATOM 844 C CA . PHE A 1 105 ? 3.164 -11.224 2.049 1.00 92.69 105 PHE A CA 1
ATOM 845 C C . PHE A 1 105 ? 3.699 -12.647 1.867 1.00 92.69 105 PHE A C 1
ATOM 847 O O . PHE A 1 105 ? 4.749 -12.844 1.255 1.00 92.69 105 PHE A O 1
ATOM 854 N N . THR A 1 106 ? 3.010 -13.642 2.430 1.00 90.31 106 THR A N 1
ATOM 855 C CA . THR A 1 106 ? 3.404 -15.054 2.261 1.00 90.31 106 THR A CA 1
ATOM 856 C C . THR A 1 106 ? 2.936 -15.638 0.936 1.00 90.31 106 THR A C 1
ATOM 858 O O . THR A 1 106 ? 3.540 -16.583 0.438 1.00 90.31 106 THR A O 1
ATOM 861 N N . ASP A 1 107 ? 1.872 -15.069 0.376 1.00 90.06 107 ASP A N 1
ATOM 862 C CA . ASP A 1 107 ? 1.251 -15.490 -0.871 1.00 90.06 107 ASP A CA 1
ATOM 863 C C . ASP A 1 107 ? 1.363 -14.398 -1.934 1.00 90.06 107 ASP A C 1
ATOM 865 O O . ASP A 1 107 ? 1.629 -13.228 -1.646 1.00 90.06 107 ASP A O 1
ATOM 869 N N . LYS A 1 108 ? 1.136 -14.783 -3.192 1.00 88.69 108 LYS A N 1
ATOM 870 C CA . LYS A 1 108 ? 1.119 -13.835 -4.303 1.00 88.69 108 LYS A CA 1
ATOM 871 C C . LYS A 1 108 ? -0.040 -12.852 -4.130 1.00 88.69 108 LYS A C 1
ATOM 873 O O . LYS A 1 108 ? -1.201 -13.253 -4.089 1.00 88.69 108 LYS A O 1
ATOM 878 N N . VAL A 1 109 ? 0.283 -11.564 -4.103 1.00 90.25 109 VAL A N 1
ATOM 879 C CA . VAL A 1 109 ? -0.698 -10.490 -3.936 1.00 90.25 109 VAL A CA 1
ATOM 880 C C . VAL A 1 109 ? -1.165 -9.957 -5.282 1.00 90.25 109 VAL A C 1
ATOM 882 O O . VAL A 1 109 ? -0.365 -9.658 -6.170 1.00 90.25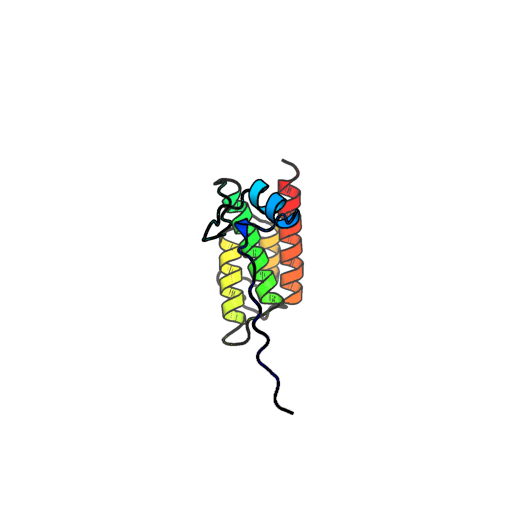 109 VAL A O 1
ATOM 885 N N . ASP A 1 110 ? -2.477 -9.785 -5.413 1.00 92.31 110 ASP A N 1
ATOM 886 C CA . ASP A 1 110 ? -3.053 -8.967 -6.473 1.00 92.31 110 ASP A CA 1
ATOM 887 C C . ASP A 1 110 ? -2.847 -7.484 -6.133 1.00 92.31 110 ASP A C 1
ATOM 889 O O . ASP A 1 110 ? -3.495 -6.933 -5.239 1.00 92.31 110 ASP A O 1
ATOM 893 N N . ARG A 1 111 ? -1.907 -6.848 -6.838 1.00 92.00 111 ARG A N 1
ATOM 894 C CA . ARG A 1 111 ? -1.495 -5.460 -6.590 1.00 92.00 111 ARG A CA 1
ATOM 895 C C . ARG A 1 111 ? -2.619 -4.459 -6.842 1.00 92.00 111 ARG A C 1
ATOM 897 O O . ARG A 1 111 ? -2.732 -3.485 -6.105 1.00 92.00 111 ARG A O 1
ATOM 904 N N . LEU A 1 112 ? -3.468 -4.697 -7.842 1.00 93.44 112 LEU A N 1
ATOM 905 C CA . LEU A 1 112 ? -4.588 -3.799 -8.135 1.00 93.44 112 LEU A CA 1
ATOM 906 C C . LEU A 1 112 ? -5.632 -3.878 -7.024 1.00 93.44 112 LEU A C 1
ATOM 908 O O . LEU A 1 112 ? -6.089 -2.846 -6.532 1.00 93.44 112 LEU A O 1
ATOM 912 N N . LYS A 1 113 ? -5.933 -5.097 -6.565 1.00 93.56 113 LYS A N 1
ATOM 913 C CA . LYS A 1 113 ? -6.849 -5.304 -5.441 1.00 93.56 113 LYS A CA 1
ATOM 914 C C . LYS A 1 113 ? -6.306 -4.704 -4.141 1.00 93.56 113 LYS A C 1
ATOM 916 O O . LYS A 1 113 ? -7.066 -4.103 -3.385 1.00 93.56 113 LYS A O 1
ATOM 921 N N . LEU A 1 114 ? -5.001 -4.841 -3.886 1.00 93.44 114 LEU A N 1
ATOM 922 C CA . LEU A 1 114 ? -4.354 -4.212 -2.733 1.00 93.44 114 LEU A CA 1
ATOM 923 C C . LEU A 1 114 ? -4.460 -2.682 -2.814 1.00 93.44 114 LEU A C 1
ATOM 925 O O . LEU A 1 114 ? -4.855 -2.055 -1.836 1.00 93.44 114 LEU A O 1
ATOM 929 N N . ALA A 1 115 ? -4.177 -2.082 -3.973 1.00 94.94 115 ALA A N 1
ATOM 930 C CA . ALA A 1 115 ? -4.275 -0.635 -4.166 1.00 94.94 115 ALA A CA 1
ATOM 931 C C . ALA A 1 115 ? -5.694 -0.096 -3.928 1.00 94.94 115 ALA A C 1
ATOM 933 O O . ALA A 1 115 ? -5.859 0.934 -3.275 1.00 94.94 115 ALA A O 1
ATOM 934 N N . GLU A 1 116 ? -6.718 -0.791 -4.427 1.00 94.00 116 GLU A N 1
ATOM 935 C CA . GLU A 1 116 ? -8.122 -0.406 -4.241 1.00 94.00 116 GLU A CA 1
ATOM 936 C C . GLU A 1 116 ? -8.522 -0.418 -2.762 1.00 94.00 116 GLU A C 1
ATOM 938 O O . GLU A 1 116 ? -9.124 0.529 -2.256 1.00 94.00 116 GLU A O 1
ATOM 943 N N . ILE A 1 117 ? -8.108 -1.455 -2.040 1.00 92.62 117 ILE A N 1
ATOM 944 C CA . ILE A 1 117 ? -8.396 -1.588 -0.615 1.00 92.62 117 ILE A CA 1
ATOM 945 C C . ILE A 1 117 ? -7.632 -0.543 0.209 1.00 92.62 117 ILE A C 1
ATOM 947 O O . ILE A 1 117 ? -8.204 0.083 1.100 1.00 92.62 117 ILE A O 1
ATOM 951 N N . VAL A 1 118 ? -6.356 -0.301 -0.098 1.00 93.88 118 VAL A N 1
ATOM 952 C CA . VAL A 1 118 ? -5.563 0.736 0.581 1.00 93.88 118 VAL A CA 1
ATOM 953 C C . VAL A 1 118 ? -6.140 2.131 0.310 1.00 93.88 118 VAL A C 1
ATOM 955 O O . VAL A 1 118 ? -6.162 2.969 1.211 1.00 93.88 118 VAL A O 1
ATOM 958 N N . LYS A 1 119 ? -6.690 2.378 -0.886 1.00 94.31 119 LYS A N 1
ATOM 959 C CA . LYS A 1 119 ? -7.432 3.612 -1.187 1.00 94.31 119 LYS A CA 1
ATOM 960 C C . LYS A 1 119 ? -8.660 3.761 -0.288 1.00 94.31 119 LYS A C 1
ATOM 962 O O . LYS A 1 119 ? -8.863 4.839 0.262 1.00 94.31 119 LYS A O 1
ATOM 967 N N . GLN A 1 120 ? -9.430 2.692 -0.092 1.00 92.81 120 GLN A N 1
ATOM 968 C CA . GLN A 1 120 ? -10.585 2.703 0.808 1.00 92.81 120 GLN A CA 1
ATOM 969 C C . GLN A 1 120 ? -10.177 2.998 2.262 1.00 92.81 120 GLN A C 1
ATOM 971 O O . GLN A 1 120 ? -10.847 3.766 2.949 1.00 92.81 120 GLN A O 1
ATOM 976 N N . VAL A 1 121 ? -9.046 2.448 2.715 1.00 91.50 121 VAL A N 1
ATOM 977 C CA . VAL A 1 121 ? -8.473 2.749 4.039 1.00 91.50 121 VAL A CA 1
ATOM 978 C C . VAL A 1 121 ? -8.118 4.231 4.178 1.00 91.50 121 VAL A C 1
ATOM 980 O O . VAL A 1 121 ? -8.390 4.830 5.217 1.00 91.50 121 VAL A O 1
ATOM 983 N N . ILE A 1 122 ? -7.519 4.836 3.148 1.00 91.88 122 ILE A N 1
ATOM 984 C CA . ILE A 1 122 ? -7.219 6.275 3.137 1.00 91.88 122 ILE A CA 1
ATOM 985 C C . ILE A 1 122 ? -8.513 7.088 3.225 1.00 91.88 122 ILE A C 1
ATOM 987 O O . ILE A 1 122 ? -8.588 8.008 4.035 1.00 91.88 122 ILE A O 1
ATOM 991 N N . GLU A 1 123 ? -9.527 6.746 2.426 1.00 91.06 123 GLU A N 1
ATOM 992 C CA . GLU A 1 123 ? -10.824 7.434 2.426 1.00 91.06 123 GLU A CA 1
ATOM 993 C C . GLU A 1 123 ? -11.471 7.400 3.824 1.00 91.06 123 GLU A C 1
ATOM 995 O O . GLU A 1 123 ? -11.831 8.451 4.355 1.00 91.06 123 GLU A O 1
ATOM 1000 N N . GLU A 1 124 ? -11.509 6.235 4.479 1.00 86.81 124 GLU A N 1
ATOM 1001 C CA . GLU A 1 124 ? -12.052 6.080 5.838 1.00 86.81 124 GLU A CA 1
ATOM 1002 C C . GLU A 1 124 ? -11.281 6.903 6.888 1.00 86.81 124 GLU A C 1
ATOM 1004 O O . GLU A 1 124 ? -11.890 7.556 7.746 1.00 86.81 124 GLU A O 1
ATOM 1009 N N . GLN A 1 125 ? -9.946 6.930 6.801 1.00 84.19 125 GLN A N 1
ATOM 1010 C CA . GLN A 1 125 ? -9.116 7.745 7.692 1.00 84.19 125 GLN A CA 1
ATOM 1011 C C . GLN A 1 125 ? -9.346 9.244 7.476 1.00 84.19 125 GLN A C 1
ATOM 1013 O O . GLN A 1 125 ? -9.466 9.990 8.447 1.00 84.19 125 GLN A O 1
ATOM 1018 N N . THR A 1 126 ? -9.474 9.692 6.225 1.00 83.62 126 THR A N 1
ATOM 1019 C CA . THR A 1 126 ? -9.745 11.106 5.922 1.00 83.62 126 THR A CA 1
ATOM 1020 C C . THR A 1 126 ? -11.141 11.549 6.366 1.00 83.62 126 THR A C 1
ATOM 1022 O O . THR A 1 126 ? -11.275 12.628 6.937 1.00 83.62 126 THR A O 1
ATOM 1025 N N . MET A 1 127 ? -12.165 10.701 6.210 1.00 79.88 127 MET A N 1
ATOM 1026 C CA . MET A 1 127 ? -13.531 10.991 6.674 1.00 79.88 127 MET A CA 1
ATOM 1027 C C . MET A 1 127 ? -13.628 11.068 8.202 1.00 79.88 127 MET A C 1
ATOM 1029 O O . MET A 1 127 ? -14.351 11.907 8.745 1.00 79.88 127 MET A O 1
ATOM 1033 N N . SER A 1 128 ? -12.879 10.210 8.900 1.00 65.62 128 SER A N 1
ATOM 1034 C CA . SER A 1 128 ? -12.795 10.238 10.365 1.00 65.62 128 SER A CA 1
ATOM 1035 C C . SER A 1 128 ? -12.139 11.528 10.869 1.00 65.62 128 SER A C 1
ATOM 1037 O O . SER A 1 128 ? -12.512 12.032 11.923 1.00 65.62 128 SER A O 1
ATOM 1039 N N . HIS A 1 129 ? -11.204 12.090 10.097 1.00 60.53 129 HIS A N 1
ATOM 1040 C CA . HIS A 1 129 ? -10.470 13.305 10.448 1.00 60.53 129 HIS A CA 1
ATOM 1041 C C . HIS A 1 129 ? -11.237 14.608 10.142 1.00 60.53 129 HIS A C 1
ATOM 1043 O O . HIS A 1 129 ? -10.969 15.621 10.780 1.00 60.53 129 HIS A O 1
ATOM 1049 N N . GLU A 1 130 ? -12.185 14.601 9.193 1.00 54.69 130 GLU A N 1
ATOM 1050 C CA . GLU A 1 130 ? -13.095 15.737 8.924 1.00 54.69 130 GLU A CA 1
ATOM 1051 C C . GLU A 1 130 ? -14.250 15.845 9.935 1.00 54.69 130 GLU A C 1
ATOM 1053 O O . GLU A 1 130 ? -14.892 16.887 10.036 1.00 54.69 130 GLU A O 1
ATOM 1058 N N . SER A 1 131 ? -14.532 14.773 10.679 1.00 51.94 131 SER A N 1
ATOM 1059 C CA . SER A 1 131 ? -15.649 14.714 11.634 1.00 51.94 131 SER A CA 1
ATOM 1060 C C . SER A 1 131 ? -15.291 15.211 13.048 1.00 51.94 131 SER A C 1
ATOM 1062 O O . SER A 1 131 ? -16.104 15.051 13.962 1.00 51.94 131 SER A O 1
ATOM 1064 N N . GLN A 1 132 ? -14.098 15.788 13.240 1.00 42.38 132 GLN A N 1
ATOM 1065 C CA . GLN A 1 132 ? -13.551 16.252 14.526 1.00 42.38 132 GLN A CA 1
ATOM 1066 C C . GLN A 1 132 ? -13.282 17.759 14.510 1.00 42.38 132 GLN A C 1
ATOM 1068 O O . GLN A 1 132 ? -13.542 18.397 15.556 1.00 42.38 132 GLN A O 1
#

Foldseek 3Di:
DDDDPDPDDDDDPVPDPDVVVVVVVVVDPPPPPDPPPPPDDVPVVLVVQLLVLLVVLLCLLPPPDPDDDSQQVNLVSLLSNCVSCVVQPLNVVVCVVQCNPSRGRPDDDNSVVSNVSSVVSSVVSVVVVVVD